Protein AF-A0A821TU51-F1 (afdb_monomer)

Sequence (121 aa):
MAYALKHDNSSSSSPTMSASRTCSKAKCCFQWMKLFLSALFPLVFGIFTIVFTVQQDSIARANREQDQAQADELRKQTVYDSFIADISKLLLYCNFNRSNVNSLRDIRVKTLNALRQLDVE

Foldseek 3Di:
DDDDDDDDDDDDDDDDDDPPPPVPVVVVVVVVVVVCVVVVVVVVVVVVVVVVVVVVVVVVVVVVVVVVVVVLVVQLVVLVVVLVVVVCCLVPPPPNDVPDPVSVVVNVVSVVVSVVSNVVD

Radius of gyration: 47.39 Å; Cα contacts (8 Å, |Δi|>4): 15; chains: 1; bounding box: 74×72×127 Å

Organism: NCBI:txid392032

pLDDT: mean 79.97, std 15.34, range [48.09, 96.19]

Mean predicted aligned error: 15.78 Å

Structure (mmCIF, N/CA/C/O backbone):
data_AF-A0A821TU51-F1
#
_entry.id   AF-A0A821TU51-F1
#
loop_
_atom_site.group_PDB
_atom_site.id
_atom_site.type_symbol
_atom_site.label_atom_id
_atom_site.label_alt_id
_atom_site.label_comp_id
_atom_site.label_asym_id
_atom_site.label_entity_id
_atom_site.label_seq_id
_atom_site.pdbx_PDB_ins_code
_atom_site.Cartn_x
_atom_site.Cartn_y
_atom_site.Cartn_z
_atom_site.occupancy
_atom_site.B_iso_or_equiv
_atom_site.auth_seq_id
_atom_site.auth_comp_id
_atom_site.auth_asym_id
_atom_site.auth_atom_id
_atom_site.pdbx_PDB_model_num
ATOM 1 N N . MET A 1 1 ? 36.045 61.729 -85.860 1.00 52.00 1 MET A N 1
ATOM 2 C CA . MET A 1 1 ? 36.523 60.715 -86.822 1.00 52.00 1 MET A CA 1
ATOM 3 C C . MET A 1 1 ? 37.799 60.101 -86.282 1.00 52.00 1 MET A C 1
ATOM 5 O O . MET A 1 1 ? 38.761 60.838 -86.142 1.00 52.00 1 MET A O 1
ATOM 9 N N . ALA A 1 2 ? 37.765 58.811 -85.943 1.00 50.38 2 ALA A N 1
ATOM 10 C CA . ALA A 1 2 ? 38.857 57.831 -86.040 1.00 50.38 2 ALA A CA 1
ATOM 11 C C . ALA A 1 2 ? 38.492 56.640 -85.141 1.00 50.38 2 ALA A C 1
ATOM 13 O O . ALA A 1 2 ? 38.593 56.703 -83.920 1.00 50.38 2 ALA A O 1
ATOM 14 N N . TYR A 1 3 ? 37.999 55.581 -85.774 1.00 50.84 3 TYR A N 1
ATOM 15 C CA . TYR A 1 3 ? 37.802 54.267 -85.177 1.00 50.84 3 TYR A CA 1
ATOM 16 C C . TYR A 1 3 ? 39.148 53.539 -85.199 1.00 50.84 3 TYR A C 1
ATOM 18 O O . TYR A 1 3 ? 39.849 53.604 -86.208 1.00 50.84 3 TYR A O 1
ATOM 26 N N . ALA A 1 4 ? 39.495 52.821 -84.134 1.00 64.38 4 ALA A N 1
ATOM 27 C CA . ALA A 1 4 ? 40.597 51.866 -84.157 1.00 64.38 4 ALA A CA 1
ATOM 28 C C . ALA A 1 4 ? 40.153 50.568 -83.476 1.00 64.38 4 ALA A C 1
ATOM 30 O O . ALA A 1 4 ? 40.124 50.444 -82.254 1.00 64.38 4 ALA A O 1
ATOM 31 N N . LEU A 1 5 ? 39.761 49.628 -84.335 1.00 58.94 5 LEU A N 1
ATOM 32 C CA . LEU A 1 5 ? 39.567 48.209 -84.073 1.00 58.94 5 LEU A CA 1
ATOM 33 C C . LEU A 1 5 ? 40.863 47.583 -83.544 1.00 58.94 5 LEU A C 1
ATOM 35 O O . LEU A 1 5 ? 41.927 47.781 -84.129 1.00 58.94 5 LEU A O 1
ATOM 39 N N . LYS A 1 6 ? 40.757 46.750 -82.505 1.00 66.06 6 LYS A N 1
ATOM 40 C CA . LYS A 1 6 ? 41.771 45.740 -82.193 1.00 66.06 6 LYS A CA 1
ATOM 41 C C . LYS A 1 6 ? 41.097 44.374 -82.161 1.00 66.06 6 LYS A C 1
ATOM 43 O O . LYS A 1 6 ? 40.312 44.078 -81.266 1.00 66.06 6 LYS A O 1
ATOM 48 N N . HIS A 1 7 ? 41.379 43.621 -83.215 1.00 49.72 7 HIS A N 1
ATOM 49 C CA . HIS A 1 7 ? 40.949 42.257 -83.478 1.00 49.72 7 HIS A CA 1
ATOM 50 C C . HIS A 1 7 ? 41.979 41.253 -82.938 1.00 49.72 7 HIS A C 1
ATOM 52 O O . HIS A 1 7 ? 43.180 41.517 -83.010 1.00 49.72 7 HIS A O 1
ATOM 58 N N . ASP A 1 8 ? 41.442 40.110 -82.498 1.00 55.44 8 ASP A N 1
ATOM 59 C CA . ASP A 1 8 ? 42.013 38.753 -82.453 1.00 55.44 8 ASP A CA 1
ATOM 60 C C . ASP A 1 8 ? 43.214 38.515 -81.499 1.00 55.44 8 ASP A C 1
ATOM 62 O O . ASP A 1 8 ? 44.009 39.395 -81.210 1.00 55.44 8 ASP A O 1
ATOM 66 N N . ASN A 1 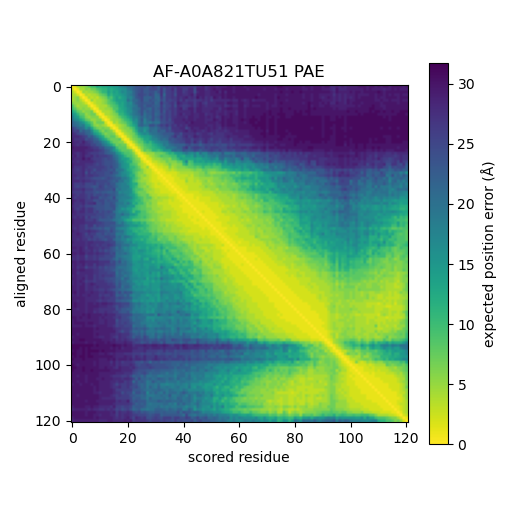9 ? 43.437 37.337 -80.916 1.00 51.53 9 ASN A N 1
ATOM 67 C CA . ASN A 1 9 ? 43.160 36.008 -81.431 1.00 51.53 9 ASN A CA 1
ATOM 68 C C . ASN A 1 9 ? 43.253 34.962 -80.299 1.00 51.53 9 ASN A C 1
ATOM 70 O O . ASN A 1 9 ? 44.154 35.012 -79.466 1.00 51.53 9 ASN A O 1
ATOM 74 N N . SER A 1 10 ? 42.319 34.015 -80.332 1.00 51.25 10 SER A N 1
ATOM 75 C CA . SER A 1 10 ? 42.423 32.588 -80.005 1.00 51.25 10 SER A CA 1
ATOM 76 C C . SER A 1 10 ? 43.523 32.073 -79.064 1.00 51.25 10 SER A C 1
ATOM 78 O O . SER A 1 10 ? 44.710 32.067 -79.380 1.00 51.25 10 SER A O 1
ATOM 80 N N . SER A 1 11 ? 43.087 31.362 -78.021 1.00 52.25 11 SER A N 1
ATOM 81 C CA . SER A 1 11 ? 43.726 30.099 -77.635 1.00 52.25 11 SER A CA 1
ATOM 82 C C . SER A 1 11 ? 42.675 29.055 -77.271 1.00 52.25 11 SER A C 1
ATOM 84 O O . SER A 1 11 ? 42.048 29.071 -76.216 1.00 52.25 11 SER A O 1
ATOM 86 N N . SER A 1 12 ? 42.491 28.167 -78.242 1.00 53.12 12 SER A N 1
ATOM 87 C CA . SER A 1 12 ? 41.869 26.852 -78.175 1.00 53.12 12 SER A CA 1
ATOM 88 C C . SER A 1 12 ? 42.639 25.928 -77.225 1.00 53.12 12 SER A C 1
ATOM 90 O O . SER A 1 12 ? 43.855 25.818 -77.357 1.00 53.12 12 SER A O 1
ATOM 92 N N . SER A 1 13 ? 41.940 25.196 -76.350 1.00 55.97 13 SER A N 1
ATOM 93 C CA . SER A 1 13 ? 42.032 23.722 -76.233 1.00 55.97 13 SER A CA 1
ATOM 94 C C . SER A 1 13 ? 41.249 23.193 -75.016 1.00 55.97 13 SER A C 1
ATOM 96 O O . SER A 1 13 ? 41.663 23.332 -73.876 1.00 55.97 13 SER A O 1
ATOM 98 N N . SER A 1 14 ? 40.070 22.639 -75.310 1.00 55.53 14 SER A N 1
ATOM 99 C CA . SER A 1 14 ? 39.538 21.308 -74.962 1.00 55.53 14 SER A CA 1
ATOM 100 C C . SER A 1 14 ? 39.896 20.554 -73.654 1.00 55.53 14 SER A C 1
ATOM 102 O O . SER A 1 14 ? 40.938 20.748 -73.041 1.00 55.53 14 SER A O 1
ATOM 104 N N . PRO A 1 15 ? 39.001 19.628 -73.240 1.00 64.19 15 PRO A N 1
ATOM 105 C CA . PRO A 1 15 ? 38.781 19.208 -71.861 1.00 64.19 15 PRO A CA 1
ATOM 106 C C . PRO A 1 15 ? 39.610 17.983 -71.467 1.00 64.19 15 PRO A C 1
ATOM 108 O O . PRO A 1 15 ? 39.852 17.094 -72.281 1.00 64.19 15 PRO A O 1
ATOM 111 N N . THR A 1 16 ? 39.929 17.857 -70.180 1.00 48.09 16 THR A N 1
ATOM 112 C CA . THR A 1 16 ? 40.392 16.590 -69.604 1.00 48.09 16 THR A CA 1
ATOM 113 C C . THR A 1 16 ? 39.611 16.241 -68.350 1.00 48.09 16 THR A C 1
ATOM 115 O O . THR A 1 16 ? 39.674 16.872 -67.297 1.00 48.09 16 THR A O 1
ATOM 118 N N . MET A 1 17 ? 38.835 15.175 -68.527 1.00 52.03 17 MET A N 1
ATOM 119 C CA . MET A 1 17 ? 38.257 14.335 -67.500 1.00 52.03 17 MET A CA 1
ATOM 120 C C . MET A 1 17 ? 39.278 14.008 -66.406 1.00 52.03 17 MET A C 1
ATOM 122 O O . MET A 1 17 ? 40.367 13.514 -66.680 1.00 52.03 17 MET A O 1
ATOM 126 N N . SER A 1 18 ? 38.866 14.145 -65.154 1.00 48.75 18 SER A N 1
ATOM 127 C CA . SER A 1 18 ? 38.755 12.997 -64.249 1.00 48.75 18 SER A CA 1
ATOM 128 C C . SER A 1 18 ? 38.203 13.489 -62.919 1.00 48.75 18 SER A C 1
ATOM 130 O O . SER A 1 18 ? 38.917 13.840 -61.985 1.00 48.75 18 SER A O 1
ATOM 132 N N . ALA A 1 19 ? 36.873 13.480 -62.826 1.00 55.75 19 ALA A N 1
ATOM 133 C CA . ALA A 1 19 ? 36.208 13.352 -61.544 1.00 55.75 19 ALA A CA 1
ATOM 134 C C . ALA A 1 19 ? 36.651 12.012 -60.940 1.00 55.75 19 ALA A C 1
ATOM 1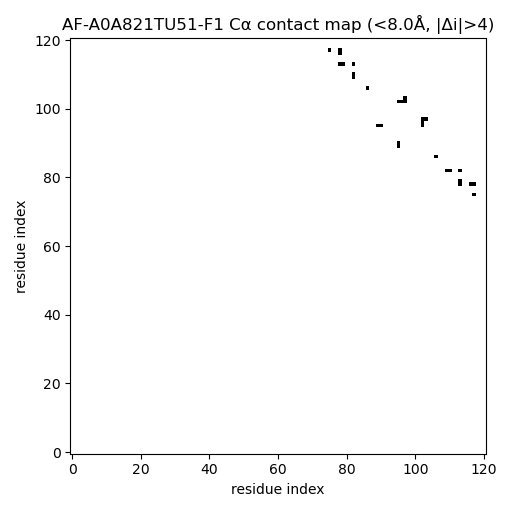36 O O . ALA A 1 19 ? 36.038 10.970 -61.184 1.00 55.75 19 ALA A O 1
ATOM 137 N N . SER A 1 20 ? 37.756 12.025 -60.195 1.00 51.00 20 SER A N 1
ATOM 138 C CA . SER A 1 20 ? 38.177 10.897 -59.383 1.00 51.00 20 SER A CA 1
ATOM 139 C C . SER A 1 20 ? 37.165 10.769 -58.248 1.00 51.00 20 SER A C 1
ATOM 141 O O . SER A 1 20 ? 37.269 11.347 -57.170 1.00 51.00 20 SER A O 1
ATOM 143 N N . ARG A 1 21 ? 36.109 9.997 -58.516 1.00 54.81 21 ARG A N 1
ATOM 144 C CA . ARG A 1 21 ? 35.262 9.413 -57.482 1.00 54.81 21 ARG A CA 1
ATOM 145 C C . ARG A 1 21 ? 36.111 8.390 -56.733 1.00 54.81 21 ARG A C 1
ATOM 147 O O . ARG A 1 21 ? 35.908 7.187 -56.863 1.00 54.81 21 ARG A O 1
ATOM 154 N N . THR A 1 22 ? 37.057 8.851 -55.920 1.00 50.91 22 THR A N 1
ATOM 155 C CA . THR A 1 22 ? 37.510 8.062 -54.782 1.00 50.91 22 THR A CA 1
ATOM 156 C C . THR A 1 22 ? 36.344 8.069 -53.803 1.00 50.91 22 THR A C 1
ATOM 158 O O . THR A 1 22 ? 36.200 8.914 -52.923 1.00 50.91 22 THR A O 1
ATOM 161 N N . CYS A 1 23 ? 35.414 7.144 -54.046 1.00 53.53 23 CYS A N 1
ATOM 162 C CA . CYS A 1 23 ? 34.373 6.759 -53.116 1.00 53.53 23 CYS A CA 1
ATOM 163 C C . CYS A 1 23 ? 35.086 6.239 -51.861 1.00 53.53 23 CYS A C 1
ATOM 165 O O . CYS A 1 23 ? 35.417 5.060 -51.741 1.00 53.53 23 CYS A O 1
ATOM 167 N N . SER A 1 24 ? 35.443 7.161 -50.964 1.00 59.12 24 SER A N 1
ATOM 168 C CA . SER A 1 24 ? 36.082 6.856 -49.696 1.00 59.12 24 SER A CA 1
ATOM 169 C C . SER A 1 24 ? 35.100 6.028 -48.881 1.00 59.12 24 SER A C 1
ATOM 171 O O . SER A 1 24 ? 34.160 6.570 -48.298 1.00 59.12 24 SER A O 1
ATOM 173 N N . LYS A 1 25 ? 35.328 4.712 -48.822 1.00 59.78 25 LYS A N 1
ATOM 174 C CA . LYS A 1 25 ? 34.564 3.752 -48.004 1.00 59.78 25 LYS A CA 1
ATOM 175 C C . LYS A 1 25 ? 34.338 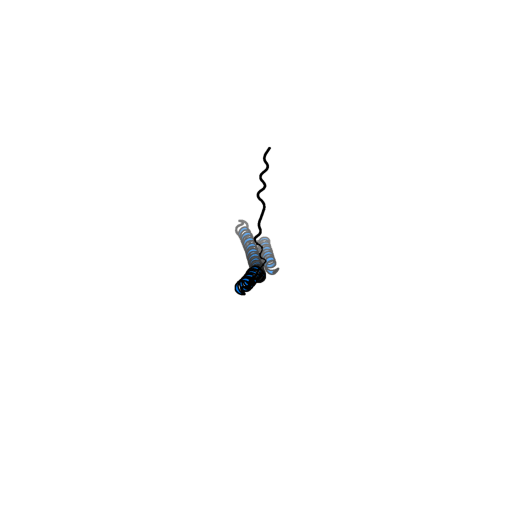4.245 -46.563 1.00 59.78 25 LYS A C 1
ATOM 177 O O . LYS A 1 25 ? 33.296 3.965 -45.977 1.00 59.78 25 LYS A O 1
ATOM 182 N N . ALA A 1 26 ? 35.256 5.059 -46.033 1.00 61.84 26 ALA A N 1
ATOM 183 C CA . ALA A 1 26 ? 35.143 5.715 -44.731 1.00 61.84 26 ALA A CA 1
ATOM 184 C C . ALA A 1 26 ? 33.892 6.611 -44.577 1.00 61.84 26 ALA A C 1
ATOM 186 O O . ALA A 1 26 ? 33.279 6.610 -43.514 1.00 61.84 26 ALA A O 1
ATOM 187 N N . LYS A 1 27 ? 33.461 7.330 -45.627 1.00 65.62 27 LYS A N 1
ATOM 188 C CA . LYS A 1 27 ? 32.276 8.210 -45.562 1.00 65.62 27 LYS A CA 1
ATOM 189 C C . LYS A 1 27 ? 30.965 7.419 -45.557 1.00 65.62 27 LYS A C 1
ATOM 191 O O . LYS A 1 27 ? 30.055 7.770 -44.814 1.00 65.62 27 LYS A O 1
ATOM 196 N N . CYS A 1 28 ? 30.891 6.328 -46.324 1.00 64.25 28 CYS A N 1
ATOM 197 C CA . CYS A 1 28 ? 29.745 5.412 -46.292 1.00 64.25 28 CYS A CA 1
ATOM 198 C C . CYS A 1 28 ? 29.616 4.720 -44.929 1.00 64.25 28 CYS A C 1
ATOM 200 O O . CYS A 1 28 ? 28.522 4.672 -44.376 1.00 64.25 28 CYS A O 1
ATOM 202 N N . CYS A 1 29 ? 30.725 4.247 -44.351 1.00 68.94 29 CYS A N 1
ATOM 203 C CA . CYS A 1 29 ? 30.696 3.571 -43.051 1.00 68.94 29 CYS A CA 1
ATOM 204 C C . CYS A 1 29 ? 30.231 4.514 -41.923 1.00 68.94 29 CYS A C 1
ATOM 206 O O . CYS A 1 29 ? 29.399 4.145 -41.096 1.00 68.94 29 CYS A O 1
ATOM 208 N N . PHE A 1 30 ? 30.685 5.772 -41.945 1.00 79.75 30 PHE A N 1
ATOM 209 C CA . PHE A 1 30 ? 30.271 6.783 -40.969 1.00 79.75 30 PHE A CA 1
ATOM 210 C C . PHE A 1 30 ? 28.780 7.149 -41.082 1.00 79.75 30 PHE A C 1
ATOM 212 O O . PHE A 1 30 ? 28.114 7.393 -40.076 1.00 79.75 30 PHE A O 1
ATOM 219 N N . GLN A 1 31 ? 28.225 7.139 -42.298 1.00 83.00 31 GLN A N 1
ATOM 220 C CA . GLN A 1 31 ? 26.794 7.361 -42.524 1.00 83.00 31 GLN A CA 1
ATOM 221 C C . GLN A 1 31 ? 25.937 6.222 -41.959 1.00 83.00 31 GLN A C 1
ATOM 223 O O . GLN A 1 31 ? 24.933 6.486 -41.298 1.00 83.00 31 GLN A O 1
ATOM 228 N N . TRP A 1 32 ? 26.362 4.970 -42.150 1.00 85.75 32 TRP A N 1
ATOM 229 C CA . TRP A 1 32 ? 25.697 3.804 -41.561 1.00 85.75 32 TRP A CA 1
ATOM 230 C C . TRP A 1 32 ? 25.774 3.809 -40.033 1.00 85.75 32 TRP A C 1
ATOM 232 O O . TRP A 1 32 ? 24.762 3.594 -39.372 1.00 85.75 32 TRP A O 1
ATOM 242 N N . MET A 1 33 ? 26.930 4.143 -39.456 1.00 84.75 33 MET A N 1
ATOM 243 C CA . MET A 1 33 ? 27.081 4.254 -38.003 1.00 84.75 33 MET A CA 1
ATOM 244 C C . MET A 1 33 ? 26.161 5.334 -37.411 1.00 84.75 33 MET A C 1
ATOM 246 O O . MET A 1 33 ? 25.553 5.119 -36.365 1.00 84.75 33 MET A O 1
ATOM 250 N N . LYS A 1 34 ? 25.989 6.468 -38.105 1.00 86.62 34 LYS A N 1
ATOM 251 C CA . LYS A 1 34 ? 25.053 7.526 -37.695 1.00 86.62 34 LYS A CA 1
ATOM 252 C C . LYS A 1 34 ? 23.592 7.060 -37.734 1.00 86.62 34 LYS A C 1
ATOM 254 O O . LYS A 1 34 ? 22.828 7.424 -36.842 1.00 86.62 34 LYS A O 1
ATOM 259 N N . LEU A 1 35 ? 23.214 6.241 -38.718 1.00 86.44 35 LEU A N 1
ATOM 260 C CA . LEU A 1 35 ? 21.876 5.642 -38.791 1.00 86.44 35 LEU A CA 1
ATOM 261 C C . LEU A 1 35 ? 21.633 4.686 -37.621 1.00 86.44 35 LEU A C 1
ATOM 263 O O . LEU A 1 35 ? 20.636 4.840 -36.916 1.00 86.44 35 LEU A O 1
ATOM 267 N N . PHE A 1 36 ? 22.575 3.779 -37.350 1.00 89.12 36 PHE A N 1
ATOM 268 C CA . PHE A 1 36 ? 22.494 2.888 -36.191 1.00 89.12 36 PHE A CA 1
ATOM 269 C C . PHE A 1 36 ? 22.409 3.663 -34.881 1.00 89.12 36 PHE A C 1
ATOM 271 O O . PHE A 1 36 ? 21.567 3.346 -34.050 1.00 89.12 36 PHE A O 1
ATOM 278 N N . LEU A 1 37 ? 23.208 4.719 -34.715 1.00 87.75 37 LEU A N 1
ATOM 279 C CA . LEU A 1 37 ? 23.176 5.536 -33.506 1.00 87.75 37 LEU A CA 1
ATOM 280 C C . LEU A 1 37 ? 21.825 6.247 -33.339 1.00 87.75 37 LEU A C 1
ATOM 282 O O . LEU A 1 37 ? 21.279 6.264 -32.241 1.00 87.75 37 LEU A O 1
ATOM 286 N N . SER A 1 38 ? 21.247 6.768 -34.429 1.00 92.00 38 SER A N 1
ATOM 287 C CA . SER A 1 38 ? 19.919 7.397 -34.398 1.00 92.00 38 SER A CA 1
ATOM 288 C C . SER A 1 38 ? 18.782 6.415 -34.103 1.00 92.00 38 SER A C 1
ATOM 290 O O . SER A 1 38 ? 17.794 6.808 -33.493 1.00 92.00 38 SER A O 1
ATOM 292 N N . ALA A 1 39 ? 18.931 5.144 -34.487 1.00 91.19 39 ALA A N 1
ATOM 293 C CA . ALA A 1 39 ? 17.961 4.086 -34.212 1.00 91.19 39 ALA A CA 1
ATOM 294 C C . ALA A 1 39 ? 18.150 3.449 -32.824 1.00 91.19 39 ALA A C 1
ATOM 296 O O . ALA A 1 39 ? 17.189 2.968 -32.227 1.00 91.19 39 ALA A O 1
ATOM 297 N N . LEU A 1 40 ? 19.370 3.470 -32.281 1.00 93.00 40 LEU A N 1
ATOM 298 C CA . LEU A 1 40 ? 19.687 2.876 -30.985 1.00 93.00 40 LEU A CA 1
ATOM 299 C C . LEU A 1 40 ? 18.997 3.619 -29.838 1.00 93.00 40 LEU A C 1
ATOM 301 O O . LEU A 1 40 ? 18.444 2.982 -28.949 1.00 93.00 40 LEU A O 1
ATOM 305 N N . PHE A 1 41 ? 18.988 4.954 -29.869 1.00 92.69 41 PHE A N 1
ATOM 306 C CA . PHE A 1 41 ? 18.327 5.762 -28.840 1.00 92.69 41 PHE A CA 1
ATOM 307 C C . PHE A 1 41 ? 16.836 5.426 -28.657 1.00 92.69 41 PHE A C 1
ATOM 309 O O . PHE A 1 41 ? 16.463 5.064 -27.541 1.00 92.69 41 PHE A O 1
ATOM 316 N N . PRO A 1 42 ? 15.975 5.480 -29.692 1.00 93.12 42 PRO A N 1
ATOM 317 C CA . PRO A 1 42 ? 14.566 5.121 -29.543 1.00 93.12 42 PRO A CA 1
ATOM 318 C C . PRO A 1 42 ? 14.372 3.643 -29.189 1.00 93.12 42 PRO A C 1
ATOM 320 O O . PRO A 1 42 ? 13.426 3.316 -28.480 1.00 93.12 42 PRO A O 1
ATOM 323 N N . LEU A 1 43 ? 15.275 2.755 -29.617 1.00 93.38 43 LEU A N 1
ATOM 324 C CA . LEU A 1 43 ? 15.215 1.337 -29.265 1.00 93.38 43 LEU A CA 1
ATOM 325 C C . LEU A 1 43 ? 15.506 1.104 -27.774 1.00 93.38 43 LEU A C 1
ATOM 327 O O . LEU A 1 43 ? 14.759 0.386 -27.112 1.00 93.38 43 LEU A O 1
ATOM 331 N N . VAL A 1 44 ? 16.536 1.752 -27.223 1.00 95.88 44 VAL A N 1
ATOM 332 C CA . VAL A 1 44 ? 16.845 1.703 -25.785 1.00 95.88 44 VAL A CA 1
ATOM 333 C C . VAL A 1 44 ? 15.708 2.312 -24.974 1.00 95.88 44 VAL A C 1
ATOM 335 O O . VAL A 1 44 ? 15.274 1.704 -23.998 1.00 95.88 44 VAL A O 1
ATOM 338 N N . PHE A 1 45 ? 15.181 3.464 -25.399 1.00 95.69 45 PHE A N 1
ATOM 339 C CA . PHE A 1 45 ? 14.025 4.081 -24.749 1.00 95.69 45 PHE A CA 1
ATOM 340 C C . PHE A 1 45 ? 12.797 3.167 -24.782 1.00 95.69 45 PHE A C 1
ATOM 342 O O . PHE A 1 45 ? 12.156 2.993 -23.753 1.00 95.69 45 PHE A O 1
ATOM 349 N N . GLY A 1 46 ? 12.504 2.526 -25.915 1.00 95.50 46 GLY A N 1
ATOM 350 C CA . GLY A 1 46 ? 11.373 1.607 -26.041 1.00 95.50 46 GLY A CA 1
ATOM 351 C C . GLY A 1 46 ? 11.480 0.403 -25.104 1.00 95.50 46 GLY A C 1
ATOM 352 O O . GLY A 1 46 ? 10.534 0.102 -24.379 1.00 95.50 46 GLY A O 1
ATOM 353 N N . ILE A 1 47 ? 12.646 -0.253 -25.063 1.00 95.12 47 ILE A N 1
ATOM 354 C CA . ILE A 1 47 ? 12.883 -1.384 -24.151 1.00 95.12 47 ILE A CA 1
ATOM 355 C C . ILE A 1 47 ? 12.793 -0.922 -22.694 1.00 95.12 47 ILE A C 1
ATOM 357 O O . ILE A 1 47 ? 12.132 -1.573 -21.885 1.00 95.12 47 ILE A O 1
ATOM 361 N N . PHE A 1 48 ? 13.416 0.213 -22.363 1.00 96.19 48 PHE A N 1
ATOM 362 C CA . PHE A 1 48 ? 13.370 0.785 -21.021 1.00 96.19 48 PHE A CA 1
ATOM 363 C C . PHE A 1 48 ? 11.932 1.062 -20.577 1.00 96.19 48 PHE A C 1
ATOM 365 O O . PHE A 1 48 ? 11.553 0.664 -19.479 1.00 96.19 48 PHE A O 1
ATOM 372 N N . THR A 1 49 ? 11.112 1.673 -21.436 1.00 95.44 49 THR A N 1
ATOM 373 C CA . THR A 1 49 ? 9.702 1.940 -21.141 1.00 95.44 49 THR A CA 1
ATOM 374 C C . THR A 1 49 ? 8.936 0.652 -20.865 1.00 95.44 49 THR A C 1
ATOM 376 O O . THR A 1 49 ? 8.249 0.585 -19.854 1.00 95.44 49 THR A O 1
ATOM 379 N N . ILE A 1 50 ? 9.087 -0.387 -21.693 1.00 94.25 50 ILE A N 1
ATOM 380 C CA . ILE A 1 50 ? 8.380 -1.663 -21.488 1.00 94.25 50 ILE A CA 1
ATOM 381 C C . ILE A 1 50 ? 8.758 -2.284 -20.137 1.00 94.25 50 ILE A C 1
ATOM 383 O O . ILE A 1 50 ? 7.881 -2.665 -19.363 1.00 94.25 50 ILE A O 1
ATOM 387 N N . VAL A 1 51 ? 10.057 -2.357 -19.832 1.00 94.25 51 VAL A N 1
ATOM 388 C CA . VAL A 1 51 ? 10.545 -2.923 -18.565 1.00 94.25 51 VAL A CA 1
ATOM 389 C C . VAL A 1 51 ? 10.042 -2.108 -17.376 1.00 94.25 51 VAL A C 1
ATOM 391 O O . VAL A 1 51 ? 9.546 -2.681 -16.405 1.00 94.25 51 VAL A O 1
ATOM 394 N N . PHE A 1 52 ? 10.123 -0.781 -17.462 1.00 94.44 52 PHE A N 1
ATOM 395 C CA . PHE A 1 52 ? 9.655 0.114 -16.412 1.00 94.44 52 PHE A CA 1
ATOM 396 C C . PHE A 1 52 ? 8.147 -0.030 -16.178 1.00 94.44 52 PHE A C 1
ATOM 398 O O . PHE A 1 52 ? 7.721 -0.142 -15.033 1.00 94.44 52 PHE A O 1
ATOM 405 N N . THR A 1 53 ? 7.341 -0.115 -17.240 1.00 93.81 53 THR A N 1
ATOM 406 C CA . THR A 1 53 ? 5.890 -0.322 -17.137 1.00 93.81 53 THR A CA 1
ATOM 407 C C . THR A 1 53 ? 5.547 -1.631 -16.425 1.00 93.81 53 THR A C 1
ATOM 409 O O . THR A 1 53 ? 4.671 -1.638 -15.563 1.00 93.81 53 THR A O 1
ATOM 412 N N . VAL A 1 54 ? 6.249 -2.729 -16.725 1.00 92.00 54 VAL A N 1
ATOM 413 C CA . VAL A 1 54 ? 6.008 -4.022 -16.057 1.00 92.00 54 VAL A CA 1
ATOM 414 C C . VAL A 1 54 ? 6.389 -3.964 -14.576 1.00 92.00 54 VAL A C 1
ATOM 416 O O . VAL A 1 54 ? 5.630 -4.430 -13.725 1.00 92.00 54 VAL A O 1
ATOM 419 N N . GLN A 1 55 ? 7.531 -3.357 -14.244 1.00 92.19 55 GLN A N 1
ATOM 420 C CA . GLN A 1 55 ? 7.934 -3.179 -12.845 1.00 92.19 55 GLN A CA 1
ATOM 421 C C . GLN A 1 55 ? 6.940 -2.294 -12.089 1.00 92.19 55 GLN A C 1
ATOM 423 O O . GLN A 1 55 ? 6.550 -2.616 -10.969 1.00 92.19 55 GLN A O 1
ATOM 428 N N . GLN A 1 56 ? 6.471 -1.218 -12.714 1.00 91.75 56 GLN A N 1
ATOM 429 C CA . GLN A 1 56 ? 5.514 -0.308 -12.103 1.00 91.75 56 GLN A CA 1
ATOM 430 C C . GLN A 1 56 ? 4.168 -0.988 -11.824 1.00 91.75 56 GLN A C 1
ATOM 432 O O . GLN A 1 56 ? 3.595 -0.744 -10.765 1.00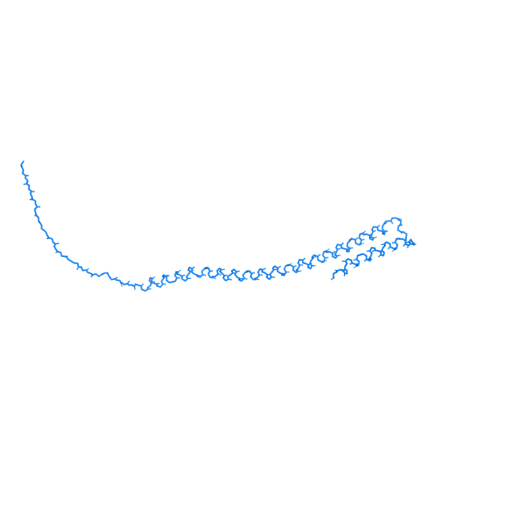 91.75 56 GLN A O 1
ATOM 437 N N . ASP A 1 57 ? 3.695 -1.879 -12.703 1.00 91.19 57 ASP A N 1
ATOM 438 C CA . ASP A 1 57 ? 2.486 -2.671 -12.434 1.00 91.19 57 ASP A CA 1
ATOM 439 C C . ASP A 1 57 ? 2.686 -3.611 -11.236 1.00 91.19 57 ASP A C 1
ATOM 441 O O . ASP A 1 57 ? 1.825 -3.686 -10.361 1.00 91.19 57 ASP A O 1
ATOM 445 N N . SER A 1 58 ? 3.848 -4.270 -11.132 1.00 89.50 58 SER A N 1
ATOM 446 C CA . SER A 1 58 ? 4.140 -5.131 -9.974 1.00 89.50 58 SER A CA 1
ATOM 447 C C . SER A 1 58 ? 4.192 -4.357 -8.652 1.00 89.50 58 SER A C 1
ATOM 449 O O . SER A 1 58 ? 3.608 -4.799 -7.665 1.00 89.50 58 SER A O 1
ATOM 451 N N . ILE A 1 59 ? 4.812 -3.173 -8.642 1.00 92.31 59 ILE A N 1
ATOM 452 C CA . ILE A 1 59 ? 4.888 -2.315 -7.453 1.00 92.31 59 ILE A CA 1
ATOM 453 C C . ILE A 1 59 ? 3.496 -1.792 -7.098 1.00 92.31 59 ILE A C 1
ATOM 455 O O . ILE A 1 59 ? 3.110 -1.801 -5.935 1.00 92.31 59 ILE A O 1
ATOM 459 N N . ALA A 1 60 ? 2.709 -1.374 -8.092 1.00 91.25 60 ALA A N 1
ATOM 460 C CA . ALA A 1 60 ? 1.356 -0.887 -7.860 1.00 91.25 60 ALA A CA 1
ATOM 461 C C . ALA A 1 60 ? 0.450 -1.969 -7.256 1.00 91.25 60 ALA A C 1
ATOM 463 O O . ALA A 1 60 ? -0.370 -1.658 -6.395 1.00 91.25 60 ALA A O 1
ATOM 464 N N . ARG A 1 61 ? 0.595 -3.231 -7.675 1.00 91.88 61 ARG A N 1
ATOM 465 C CA . ARG A 1 61 ? -0.137 -4.357 -7.076 1.00 91.88 61 ARG A CA 1
ATOM 466 C C . ARG A 1 61 ? 0.290 -4.605 -5.634 1.00 91.88 61 ARG A C 1
ATOM 468 O O . ARG A 1 61 ? -0.577 -4.638 -4.770 1.00 91.88 61 ARG A O 1
ATOM 475 N N . ALA A 1 62 ? 1.595 -4.686 -5.378 1.00 91.75 62 ALA A N 1
ATOM 476 C CA . ALA A 1 62 ? 2.120 -4.878 -4.027 1.00 91.75 62 ALA A CA 1
ATOM 477 C C . ALA A 1 62 ? 1.671 -3.757 -3.074 1.00 91.75 62 ALA A C 1
ATOM 479 O O . ALA A 1 62 ? 1.220 -4.029 -1.966 1.00 91.75 62 ALA A O 1
ATOM 480 N N . ASN A 1 63 ? 1.704 -2.503 -3.534 1.00 92.44 63 ASN A N 1
ATOM 481 C CA . ASN A 1 63 ? 1.228 -1.368 -2.747 1.00 92.44 63 ASN A CA 1
ATOM 482 C C . ASN A 1 63 ? -0.273 -1.462 -2.462 1.00 92.44 63 ASN A C 1
ATOM 484 O O . ASN A 1 63 ? -0.684 -1.201 -1.344 1.00 92.44 63 ASN A O 1
ATOM 488 N N . ARG A 1 64 ? -1.098 -1.875 -3.435 1.00 92.69 64 ARG A N 1
ATOM 489 C CA . ARG A 1 64 ? -2.542 -2.056 -3.202 1.00 92.69 64 ARG A CA 1
ATOM 490 C C . ARG A 1 64 ? -2.830 -3.146 -2.178 1.00 92.69 64 ARG A C 1
ATOM 492 O O . ARG A 1 64 ? -3.724 -2.965 -1.362 1.00 92.69 64 ARG A O 1
ATOM 499 N N . GLU A 1 65 ? -2.104 -4.259 -2.230 1.00 92.75 65 GLU A N 1
ATOM 500 C CA . GLU A 1 65 ? -2.239 -5.340 -1.246 1.00 92.75 65 GLU A CA 1
ATOM 501 C C . GLU A 1 65 ? -1.834 -4.860 0.153 1.00 92.75 65 GLU A C 1
ATOM 503 O O . GLU A 1 65 ? -2.536 -5.121 1.128 1.00 92.75 65 GLU A O 1
ATOM 508 N N . GLN A 1 66 ? -0.746 -4.093 0.248 1.00 93.62 66 GLN A N 1
ATOM 509 C CA . GLN A 1 66 ? -0.307 -3.495 1.504 1.00 93.62 66 GLN A CA 1
ATOM 510 C C . GLN A 1 66 ? -1.308 -2.460 2.039 1.00 93.62 66 GLN A C 1
ATOM 512 O O . GLN A 1 66 ? -1.642 -2.492 3.221 1.00 93.62 66 GLN A O 1
ATOM 517 N N . ASP A 1 67 ? -1.811 -1.572 1.181 1.00 92.94 67 ASP A N 1
ATOM 518 C CA . ASP A 1 67 ? -2.801 -0.556 1.543 1.00 92.94 67 ASP A CA 1
ATOM 519 C C . ASP A 1 67 ? -4.107 -1.206 2.022 1.00 92.94 67 ASP A C 1
ATOM 521 O O . ASP A 1 67 ? -4.713 -0.731 2.981 1.00 92.94 67 ASP A O 1
ATOM 525 N N . GLN A 1 68 ? -4.530 -2.310 1.392 1.00 92.38 68 GLN A N 1
ATOM 526 C CA . GLN A 1 68 ? -5.683 -3.097 1.836 1.00 92.38 68 GLN A CA 1
ATOM 527 C C . GLN A 1 68 ? -5.447 -3.699 3.220 1.00 92.38 68 GLN A C 1
ATOM 529 O O . GLN A 1 68 ? -6.247 -3.467 4.121 1.00 92.38 68 GLN A O 1
ATOM 534 N N . ALA A 1 69 ? -4.318 -4.383 3.423 1.00 91.69 69 ALA A N 1
ATOM 535 C CA . ALA A 1 69 ? -3.991 -4.975 4.717 1.00 91.69 69 ALA A CA 1
ATOM 536 C C . ALA A 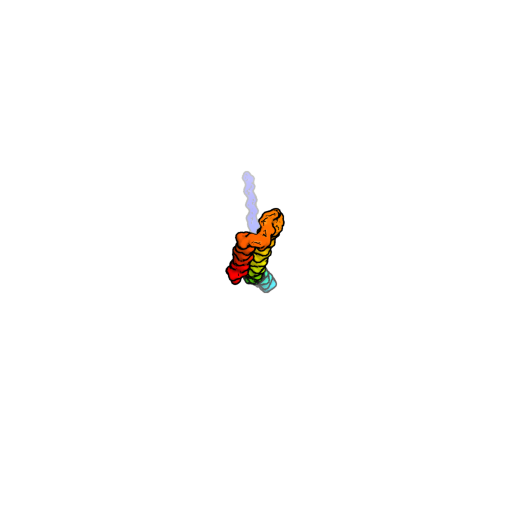1 69 ? -3.927 -3.921 5.837 1.00 91.69 69 ALA A C 1
ATOM 538 O O . ALA A 1 69 ? -4.443 -4.135 6.933 1.00 91.69 69 ALA A O 1
ATOM 539 N N . GLN A 1 70 ? -3.340 -2.756 5.551 1.00 93.56 70 GLN A N 1
ATOM 540 C CA . GLN A 1 70 ? -3.269 -1.653 6.505 1.00 93.56 70 GLN A CA 1
ATOM 541 C C . GLN A 1 70 ? -4.651 -1.044 6.783 1.00 93.56 70 GLN A C 1
ATOM 543 O O . GLN A 1 70 ? -4.944 -0.685 7.924 1.00 93.56 70 GLN A O 1
ATOM 548 N N . ALA A 1 71 ? -5.509 -0.919 5.768 1.00 90.56 71 ALA A N 1
ATOM 549 C CA . ALA A 1 71 ? -6.876 -0.438 5.943 1.00 90.56 71 ALA A CA 1
ATOM 550 C C . ALA A 1 71 ? -7.707 -1.391 6.817 1.00 90.56 71 ALA A C 1
ATOM 552 O O . ALA A 1 71 ? -8.438 -0.922 7.694 1.00 90.56 71 ALA A O 1
ATOM 553 N N . ASP A 1 72 ? -7.554 -2.702 6.630 1.00 89.69 72 ASP A N 1
ATOM 554 C CA . ASP A 1 72 ? -8.227 -3.722 7.438 1.00 89.69 72 ASP A CA 1
ATOM 555 C C . ASP A 1 72 ? -7.737 -3.678 8.896 1.00 89.69 72 ASP A C 1
ATOM 557 O O . ASP A 1 72 ? -8.536 -3.680 9.836 1.00 89.69 72 ASP A O 1
ATOM 561 N N . GLU A 1 73 ? -6.426 -3.530 9.116 1.00 90.25 73 GLU A N 1
ATOM 562 C CA . GLU A 1 73 ? -5.856 -3.373 10.460 1.00 90.25 73 GLU A CA 1
ATOM 563 C C . GLU A 1 73 ? -6.353 -2.095 11.159 1.00 90.25 73 GLU A C 1
ATOM 565 O O . GLU A 1 73 ? -6.822 -2.149 12.301 1.00 90.25 73 GLU A O 1
ATOM 570 N N . LEU A 1 74 ? -6.343 -0.954 10.462 1.00 91.81 74 LEU A N 1
ATOM 571 C CA . LEU A 1 74 ? -6.873 0.317 10.972 1.00 91.81 74 LEU A CA 1
ATOM 572 C C . LEU A 1 74 ? -8.360 0.218 11.319 1.00 91.81 74 LEU A C 1
ATOM 574 O O . LEU A 1 74 ? -8.822 0.775 12.322 1.00 91.81 74 LEU A O 1
ATOM 578 N N . ARG A 1 75 ? -9.128 -0.507 10.505 1.00 89.12 75 ARG A N 1
ATOM 579 C CA . ARG A 1 75 ? -10.548 -0.737 10.753 1.00 89.12 75 ARG A CA 1
ATOM 580 C C . ARG A 1 75 ? -10.754 -1.575 12.011 1.00 89.12 75 ARG A C 1
ATOM 582 O O . ARG A 1 75 ? -11.568 -1.188 12.852 1.00 89.12 75 ARG A O 1
ATOM 589 N N . LYS A 1 76 ? -9.994 -2.661 12.189 1.00 90.38 76 LYS A N 1
ATOM 590 C CA . LYS A 1 76 ? -10.015 -3.475 13.419 1.00 90.38 76 LYS A CA 1
ATOM 591 C C . LYS A 1 76 ? -9.693 -2.634 14.640 1.00 90.38 76 LYS A C 1
ATOM 593 O O . LYS A 1 76 ? -10.436 -2.671 15.619 1.00 90.38 76 LYS A O 1
ATOM 598 N N . GLN A 1 77 ? -8.629 -1.840 14.565 1.00 91.81 77 GLN A N 1
ATOM 599 C CA . GLN A 1 77 ? -8.232 -0.948 15.647 1.00 91.81 77 GLN A CA 1
ATOM 600 C C . GLN A 1 77 ? -9.353 0.035 16.003 1.00 91.81 77 GLN A C 1
ATOM 602 O O . GLN A 1 77 ? -9.705 0.164 17.171 1.00 91.8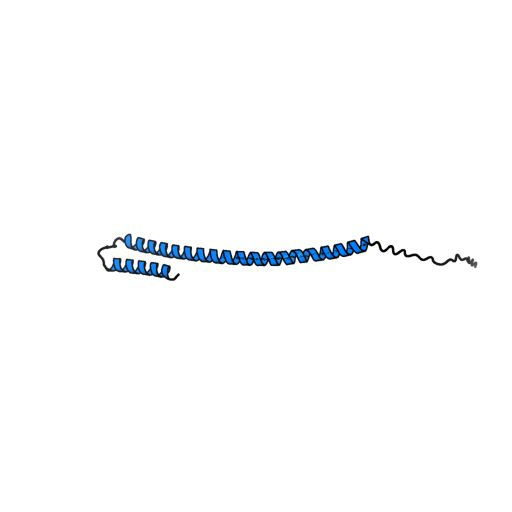1 77 GLN A O 1
ATOM 607 N N . THR A 1 78 ? -9.998 0.637 15.002 1.00 93.06 78 THR A N 1
ATOM 608 C CA . THR A 1 78 ? -11.129 1.554 15.210 1.00 93.06 78 THR A CA 1
ATOM 609 C C . THR A 1 78 ? -12.302 0.874 15.927 1.00 93.06 78 THR A C 1
ATOM 611 O O . THR A 1 78 ? -12.911 1.466 16.822 1.00 93.06 78 THR A O 1
ATOM 614 N N . VAL A 1 79 ? -12.622 -0.377 15.573 1.00 92.00 79 VAL A N 1
ATOM 615 C CA . VAL A 1 79 ? -13.674 -1.156 16.250 1.00 92.00 79 VAL A CA 1
ATOM 616 C C . VAL A 1 79 ? -13.303 -1.413 17.713 1.00 92.00 79 VAL A C 1
ATOM 618 O O . VAL A 1 79 ? -14.143 -1.211 18.595 1.00 92.00 79 VAL A O 1
ATOM 621 N N . TYR A 1 80 ? -12.056 -1.808 17.990 1.00 91.81 80 TYR A N 1
ATOM 622 C CA . TYR A 1 80 ? -11.577 -2.013 19.359 1.00 91.81 80 TYR A CA 1
ATOM 623 C C . TYR A 1 80 ? -11.602 -0.724 20.181 1.00 91.81 80 TYR A C 1
ATOM 625 O O . TYR A 1 80 ? -12.132 -0.731 21.292 1.00 91.81 80 TYR A O 1
ATOM 633 N N . ASP A 1 81 ? -11.103 0.383 19.635 1.00 93.06 81 ASP A N 1
ATOM 634 C CA . ASP A 1 81 ? -11.076 1.679 20.314 1.00 93.06 81 ASP A CA 1
ATOM 635 C C . ASP A 1 81 ? -12.492 2.167 20.636 1.00 93.06 81 ASP A C 1
ATOM 637 O O . ASP A 1 81 ? -12.772 2.590 21.761 1.00 93.06 81 ASP A O 1
ATOM 641 N N . SER A 1 82 ? -13.424 2.037 19.683 1.00 92.19 82 SER A N 1
ATOM 642 C CA . SER A 1 82 ? -14.833 2.367 19.908 1.00 92.19 82 SER A CA 1
ATOM 643 C C . SER A 1 82 ? -15.456 1.481 20.986 1.00 92.19 82 SER A C 1
ATOM 645 O O . SER A 1 82 ? -16.203 1.977 21.831 1.00 92.19 82 SER A O 1
ATOM 647 N N . PHE A 1 83 ? -15.165 0.179 20.974 1.00 91.12 83 PHE A N 1
ATOM 648 C CA . PHE A 1 83 ? -15.669 -0.752 21.980 1.00 91.12 83 PHE A CA 1
ATOM 649 C C . PHE A 1 83 ? -15.132 -0.417 23.377 1.00 91.12 83 PHE A C 1
ATOM 651 O O . PHE A 1 83 ? -15.912 -0.326 24.327 1.00 91.12 83 PHE A O 1
ATOM 658 N N . ILE A 1 84 ? -13.823 -0.187 23.506 1.00 90.88 84 ILE A N 1
ATOM 659 C CA . ILE A 1 84 ? -13.190 0.189 24.774 1.00 90.88 84 ILE A CA 1
ATOM 660 C C . ILE A 1 84 ? -13.789 1.497 25.280 1.00 90.88 84 ILE A C 1
ATOM 662 O O . ILE A 1 84 ? -14.226 1.548 26.426 1.00 90.88 84 ILE A O 1
ATOM 666 N N . ALA A 1 85 ? -13.891 2.524 24.434 1.00 91.56 85 ALA A N 1
ATOM 667 C CA . ALA A 1 85 ? -14.470 3.808 24.816 1.00 91.56 85 ALA A CA 1
ATOM 668 C C . ALA A 1 85 ? -15.916 3.667 25.318 1.00 91.56 85 ALA A C 1
ATOM 670 O O . ALA A 1 85 ? -16.293 4.285 26.317 1.00 91.56 85 ALA A O 1
ATOM 671 N N . ASP A 1 86 ? -16.721 2.837 24.659 1.00 87.75 86 ASP A N 1
ATOM 672 C CA . ASP A 1 86 ? -18.100 2.573 25.055 1.00 87.75 86 ASP A CA 1
ATOM 673 C C . ASP A 1 86 ? -18.200 1.844 26.397 1.00 87.75 86 ASP A C 1
ATOM 675 O O . ASP A 1 86 ? -19.009 2.229 27.244 1.00 87.75 86 ASP A O 1
ATOM 679 N N . ILE A 1 87 ? -17.373 0.820 26.621 1.00 86.75 87 ILE A N 1
ATOM 680 C CA . ILE A 1 87 ? -17.340 0.093 27.894 1.00 86.75 87 ILE A CA 1
ATOM 681 C C . ILE A 1 87 ? -16.789 0.980 29.010 1.00 86.75 87 ILE A C 1
ATOM 683 O O . ILE A 1 87 ? -17.364 1.008 30.096 1.00 86.75 87 ILE A O 1
ATOM 687 N N . SER A 1 88 ? -15.738 1.758 28.754 1.00 89.31 88 SER A N 1
ATOM 688 C CA . SER A 1 88 ? -15.201 2.727 29.709 1.00 89.31 88 SER A CA 1
ATOM 689 C C . SER A 1 88 ? -16.260 3.744 30.121 1.00 89.31 88 SER A C 1
ATOM 691 O O . SER A 1 88 ? -16.431 3.978 31.314 1.00 89.31 88 SER A O 1
ATOM 693 N N . LYS A 1 89 ? -17.031 4.298 29.175 1.00 87.44 89 LYS A N 1
ATOM 694 C CA . LYS A 1 89 ? -18.162 5.187 29.493 1.00 87.44 89 LYS A CA 1
ATOM 695 C C . LYS A 1 89 ? -19.203 4.489 30.358 1.00 87.44 89 LYS A C 1
ATOM 697 O O . LYS A 1 89 ? -19.692 5.093 31.307 1.00 87.44 89 LYS A O 1
ATOM 702 N N . LEU A 1 90 ? -19.528 3.234 30.047 1.00 83.50 90 LEU A N 1
ATOM 703 C CA . LEU A 1 90 ? -20.510 2.464 30.805 1.00 83.50 90 LEU A CA 1
ATOM 704 C C . LEU A 1 90 ? -20.050 2.194 32.242 1.00 83.50 90 LEU A C 1
ATOM 706 O O . LEU A 1 90 ? -20.851 2.315 33.161 1.00 83.50 90 LEU A O 1
ATOM 710 N N . LEU A 1 91 ? -18.774 1.848 32.428 1.00 82.12 91 LEU A N 1
ATOM 711 C CA . LEU A 1 91 ? -18.181 1.528 33.729 1.00 82.12 91 LEU A CA 1
ATOM 712 C C . LEU A 1 91 ? -17.924 2.770 34.589 1.00 82.12 91 LEU A C 1
ATOM 714 O O . LEU A 1 91 ? -18.045 2.699 35.808 1.00 82.12 91 LEU A O 1
ATOM 718 N N . LEU A 1 92 ? -17.567 3.897 33.967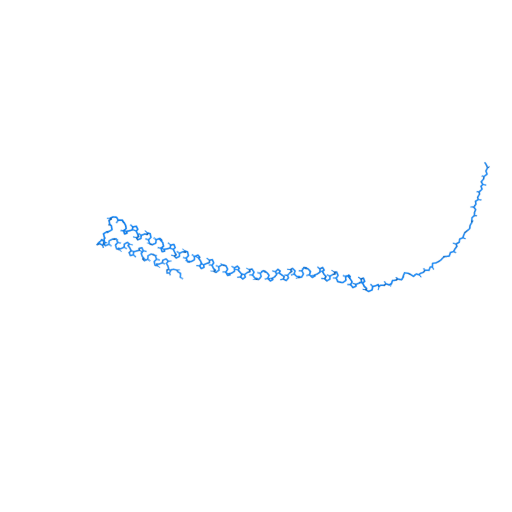 1.00 85.44 92 LEU A N 1
ATOM 719 C CA . LEU A 1 92 ? -17.316 5.167 34.656 1.00 85.44 92 LEU A CA 1
ATOM 720 C C . LEU A 1 92 ? -18.602 5.944 34.966 1.00 85.44 92 LEU A C 1
ATOM 722 O O . LEU A 1 92 ? -18.567 6.897 35.744 1.00 85.44 92 LEU A O 1
ATOM 726 N N . TYR A 1 93 ? -19.742 5.561 34.384 1.00 81.38 93 TYR A N 1
ATOM 727 C CA . TYR A 1 93 ? -21.022 6.177 34.711 1.00 81.38 93 TYR A CA 1
ATOM 728 C C . TYR A 1 93 ? -21.379 5.870 36.173 1.00 81.38 93 TYR A C 1
ATOM 730 O O . TYR A 1 93 ? -21.504 4.705 36.548 1.00 81.38 93 TYR A O 1
ATOM 738 N N . CYS A 1 94 ? -21.606 6.900 37.001 1.00 61.09 94 CYS A N 1
ATOM 739 C CA . CYS A 1 94 ? -21.851 6.777 38.453 1.00 61.09 94 CYS A CA 1
ATOM 740 C C . CYS A 1 94 ? -23.036 5.875 38.855 1.00 61.09 94 CYS A C 1
ATOM 742 O O . CYS A 1 94 ? -23.237 5.618 40.038 1.00 61.09 94 CYS A O 1
ATOM 744 N N . ASN A 1 95 ? -23.830 5.404 37.893 1.00 65.75 95 ASN A N 1
ATOM 745 C CA . ASN A 1 95 ? -24.980 4.530 38.103 1.00 65.75 95 ASN A CA 1
ATOM 746 C C . ASN A 1 95 ? -24.769 3.114 37.535 1.00 65.75 95 ASN A C 1
ATOM 748 O O . ASN A 1 95 ? -25.736 2.375 37.334 1.00 65.75 95 ASN A O 1
ATOM 752 N N . PHE A 1 96 ? -23.518 2.731 37.240 1.00 69.75 96 PHE A N 1
ATOM 753 C CA . PHE A 1 96 ? -23.179 1.375 36.821 1.00 69.75 96 PHE A CA 1
ATOM 754 C C . PHE A 1 96 ? -23.404 0.393 37.974 1.00 69.75 96 PHE A C 1
ATOM 756 O O . PHE A 1 96 ? -22.516 0.054 38.754 1.00 69.75 96 PHE A O 1
ATOM 763 N N . ASN A 1 97 ? -24.643 -0.071 38.093 1.00 71.38 97 ASN A N 1
ATOM 764 C CA . ASN A 1 97 ? -25.006 -1.103 39.037 1.00 71.38 97 ASN A CA 1
ATOM 765 C C . ASN A 1 97 ? -24.779 -2.470 38.381 1.00 71.38 97 ASN A C 1
ATOM 767 O O . ASN A 1 97 ? -25.537 -2.881 37.501 1.00 71.38 97 ASN A O 1
ATOM 771 N N . ARG A 1 98 ? -23.745 -3.189 38.830 1.00 70.75 98 ARG A N 1
ATOM 772 C CA . ARG A 1 98 ? -23.400 -4.542 38.358 1.00 70.75 98 ARG A CA 1
ATOM 773 C C . ARG A 1 98 ? -24.526 -5.563 38.567 1.00 70.75 98 ARG A C 1
ATOM 775 O O . ARG A 1 98 ? -24.564 -6.570 37.870 1.00 70.75 98 ARG A O 1
ATOM 782 N N . SER A 1 99 ? -25.435 -5.310 39.511 1.00 75.75 99 SER A N 1
ATOM 783 C CA . SER A 1 99 ? -26.610 -6.159 39.759 1.00 75.75 99 SER A CA 1
ATOM 784 C C . SER A 1 99 ? -27.800 -5.848 38.839 1.00 75.75 99 SER A C 1
ATOM 786 O O . SER A 1 99 ? -28.772 -6.599 38.818 1.00 75.75 99 SER A O 1
ATOM 788 N N . ASN A 1 100 ? -27.735 -4.767 38.051 1.00 80.69 100 ASN A N 1
ATOM 789 C CA . ASN A 1 100 ?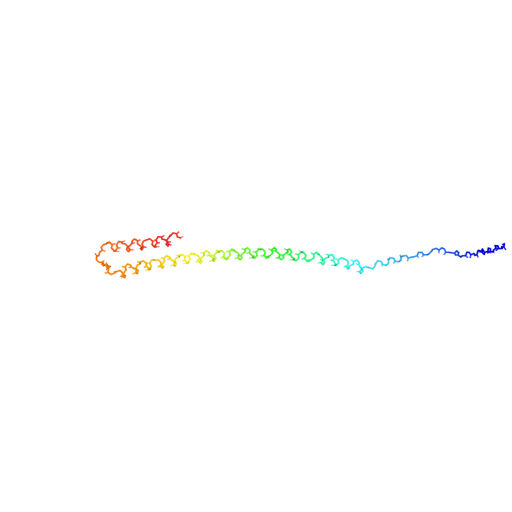 -28.790 -4.407 37.113 1.00 80.69 100 ASN A CA 1
ATOM 790 C C . ASN A 1 100 ? -28.683 -5.258 35.837 1.00 80.69 100 ASN A C 1
ATOM 792 O O . ASN A 1 100 ? -27.710 -5.196 35.089 1.00 80.69 100 ASN A O 1
ATOM 796 N N . VAL A 1 101 ? -29.720 -6.043 35.560 1.00 83.38 101 VAL A N 1
ATOM 797 C CA . VAL A 1 101 ? -29.777 -6.929 34.387 1.00 83.38 101 VAL A CA 1
ATOM 798 C C . VAL A 1 101 ? -29.699 -6.138 33.072 1.00 83.38 101 VAL A C 1
ATOM 800 O O . VAL A 1 101 ? -29.162 -6.636 32.082 1.00 83.38 101 VAL A O 1
ATOM 803 N N . ASN A 1 102 ? -30.170 -4.887 33.059 1.00 82.81 102 ASN A N 1
ATOM 804 C CA . ASN A 1 102 ? -30.164 -4.047 31.862 1.00 82.81 102 ASN A CA 1
ATOM 805 C C . ASN A 1 102 ? -28.750 -3.589 31.476 1.00 82.81 102 ASN A C 1
ATOM 807 O O . ASN A 1 102 ? -28.426 -3.606 30.292 1.00 82.81 102 ASN A O 1
ATOM 811 N N . SER A 1 103 ? -27.886 -3.250 32.443 1.00 79.50 103 SER A N 1
ATOM 812 C CA . SER A 1 103 ? -26.498 -2.842 32.162 1.00 79.50 103 SER A CA 1
ATOM 813 C C . SER A 1 103 ? -25.660 -4.020 31.655 1.00 79.50 103 SER A C 1
ATOM 815 O O . SER A 1 103 ? -24.904 -3.879 30.697 1.00 79.50 103 SER A O 1
ATOM 817 N N . LEU A 1 104 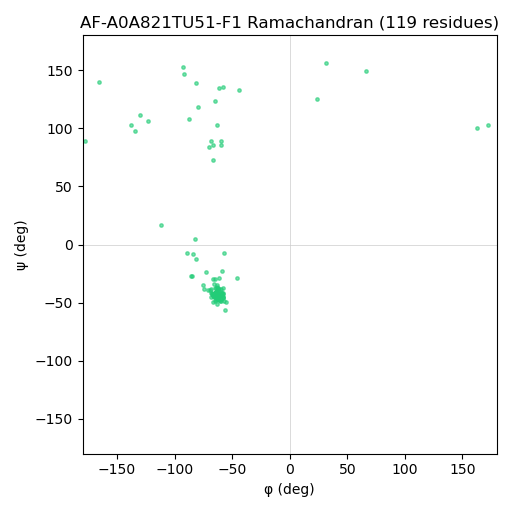? -25.855 -5.214 32.225 1.00 82.56 104 LEU A N 1
ATOM 818 C CA . LEU A 1 104 ? -25.230 -6.451 31.742 1.00 82.56 104 LEU A CA 1
ATOM 819 C C . LEU A 1 104 ? -25.685 -6.818 30.324 1.00 82.56 104 LEU A C 1
ATOM 821 O O . LEU A 1 104 ? -24.875 -7.259 29.504 1.00 82.56 104 LEU A O 1
ATOM 825 N N . ARG A 1 105 ? -26.974 -6.630 30.019 1.00 85.50 105 ARG A N 1
ATOM 826 C CA . ARG A 1 105 ? -27.511 -6.858 28.673 1.00 85.50 105 ARG A CA 1
ATOM 827 C C . ARG A 1 105 ? -26.903 -5.890 27.661 1.00 85.50 105 ARG A C 1
ATOM 829 O O . ARG A 1 105 ? -26.557 -6.327 26.568 1.00 85.50 105 ARG A O 1
ATOM 836 N N . ASP A 1 106 ? -26.734 -4.625 28.031 1.00 84.94 106 ASP A N 1
ATOM 837 C CA . ASP A 1 106 ? -26.162 -3.604 27.153 1.00 84.94 106 ASP A CA 1
ATOM 838 C C . ASP A 1 106 ? -24.678 -3.873 26.844 1.00 84.94 106 ASP A C 1
ATOM 840 O O . ASP A 1 106 ? -24.279 -3.878 25.678 1.00 84.94 106 ASP A O 1
ATOM 844 N N . ILE A 1 107 ? -23.880 -4.253 27.855 1.00 84.12 107 ILE A N 1
ATOM 845 C CA . ILE A 1 107 ? -22.495 -4.728 27.654 1.00 84.12 107 ILE A CA 1
ATOM 846 C C . ILE A 1 107 ? -22.476 -5.900 26.675 1.00 84.12 107 ILE A C 1
ATOM 848 O O . ILE A 1 107 ? -21.720 -5.885 25.707 1.00 84.12 107 ILE A O 1
ATOM 852 N N . ARG A 1 108 ? -23.336 -6.903 26.889 1.00 88.25 108 ARG A N 1
ATOM 853 C CA . ARG A 1 108 ? -23.388 -8.092 26.032 1.00 88.25 108 ARG A CA 1
ATOM 854 C C . ARG A 1 108 ? -23.714 -7.740 24.582 1.00 88.25 108 ARG A C 1
ATOM 856 O O . ARG A 1 108 ? -23.100 -8.301 23.679 1.00 88.25 108 ARG A O 1
ATOM 863 N N . VAL A 1 109 ? -24.659 -6.829 24.350 1.00 90.12 109 VAL A N 1
ATOM 864 C CA . VAL A 1 109 ? -25.014 -6.372 22.998 1.00 90.12 109 VAL A CA 1
ATOM 865 C C . VAL A 1 109 ? -23.844 -5.631 22.356 1.00 90.12 109 VAL A C 1
ATOM 867 O O . VAL A 1 109 ? -23.505 -5.935 21.214 1.00 90.12 109 VAL A O 1
ATOM 870 N N . LYS A 1 110 ? -23.180 -4.725 23.082 1.00 86.44 110 LYS A N 1
ATOM 871 C CA . LYS A 1 110 ? -21.997 -4.006 22.582 1.00 86.44 110 LYS A CA 1
ATOM 872 C C . LYS A 1 110 ? -20.844 -4.953 22.244 1.00 86.44 110 LYS A C 1
ATOM 874 O O . LYS A 1 110 ? -20.258 -4.823 21.173 1.00 86.44 110 LYS A O 1
ATOM 879 N N . THR A 1 111 ? -20.571 -5.944 23.092 1.00 88.25 111 THR A N 1
ATOM 880 C CA . THR A 1 111 ? -19.554 -6.975 22.830 1.00 88.25 111 THR A CA 1
ATOM 881 C C . THR A 1 111 ? -19.902 -7.815 21.605 1.00 88.25 111 THR A C 1
ATOM 883 O O . THR A 1 111 ? -19.054 -8.004 20.741 1.00 88.25 111 THR A O 1
ATOM 886 N N . LEU A 1 112 ? -21.148 -8.287 21.481 1.00 90.50 112 LEU A N 1
ATOM 887 C CA . LEU A 1 112 ? -21.581 -9.055 20.309 1.00 90.50 112 LEU A CA 1
ATOM 888 C C . LEU A 1 112 ? -21.523 -8.227 19.021 1.00 90.50 112 LEU A C 1
ATOM 890 O O . LEU A 1 112 ? -21.166 -8.757 17.974 1.00 90.50 112 LEU A O 1
ATOM 894 N N . ASN A 1 113 ? -21.851 -6.936 19.091 1.00 89.56 113 ASN A N 1
ATOM 895 C CA . ASN A 1 113 ? -21.776 -6.044 17.941 1.00 89.56 113 ASN A CA 1
ATOM 896 C C . ASN A 1 113 ? -20.324 -5.811 17.494 1.00 89.56 113 ASN A C 1
ATOM 898 O O . ASN A 1 113 ? -20.049 -5.859 16.299 1.00 89.56 113 ASN A O 1
ATOM 902 N N . ALA A 1 114 ? -19.395 -5.620 18.437 1.00 85.75 114 ALA A N 1
ATOM 903 C CA . ALA A 1 114 ? -17.969 -5.500 18.133 1.00 85.75 114 ALA A CA 1
ATOM 904 C C . ALA A 1 114 ? -17.411 -6.795 17.520 1.00 85.75 114 ALA A C 1
ATOM 906 O O . ALA A 1 114 ? -16.763 -6.750 16.479 1.00 85.75 114 ALA A O 1
ATOM 907 N N . LEU A 1 115 ? -17.740 -7.955 18.103 1.00 87.88 115 LEU A N 1
ATOM 908 C CA . LEU A 1 115 ? -17.341 -9.261 17.568 1.00 87.88 115 LEU A CA 1
ATOM 909 C C . LEU A 1 115 ? -17.881 -9.486 16.154 1.00 87.88 115 LEU A C 1
ATOM 911 O O . LEU A 1 115 ? -17.136 -9.903 15.280 1.00 87.88 115 LEU A O 1
ATOM 915 N N . ARG A 1 116 ? -19.146 -9.142 15.897 1.00 88.12 116 ARG A N 1
ATOM 916 C CA . ARG A 1 116 ? -19.736 -9.260 14.559 1.00 88.12 116 ARG A CA 1
ATOM 917 C C . ARG A 1 116 ? -19.047 -8.358 13.534 1.00 88.12 116 ARG A C 1
ATOM 919 O O . ARG A 1 116 ? -18.960 -8.731 12.377 1.00 88.12 116 ARG A O 1
ATOM 926 N N . GLN A 1 117 ? -18.585 -7.175 13.928 1.00 85.31 117 GLN A N 1
ATOM 927 C CA . GLN A 1 117 ? -17.856 -6.284 13.018 1.00 85.31 117 GLN A CA 1
ATOM 928 C C . GLN A 1 117 ? -16.442 -6.782 12.702 1.00 85.31 117 GLN A C 1
ATOM 930 O O . GLN A 1 117 ? -15.915 -6.423 11.656 1.00 85.31 117 GLN A O 1
ATOM 935 N N . LEU A 1 118 ? -15.862 -7.606 13.578 1.00 83.62 118 LEU A N 1
ATOM 936 C CA . LEU A 1 118 ? -14.568 -8.261 13.375 1.00 83.62 118 LEU A CA 1
ATOM 937 C C . LEU A 1 118 ? -14.683 -9.582 12.593 1.00 83.62 118 LEU A C 1
ATOM 939 O O . LEU A 1 118 ? -13.724 -9.961 11.938 1.00 83.62 118 LEU A O 1
ATOM 943 N N . ASP A 1 119 ? -15.833 -10.262 12.669 1.00 79.88 119 ASP A N 1
ATOM 944 C CA . ASP A 1 119 ? -16.112 -11.575 12.049 1.00 79.88 119 ASP A CA 1
ATOM 945 C C . ASP A 1 119 ? -16.668 -11.484 10.612 1.00 79.88 119 ASP A C 1
ATOM 947 O O . ASP A 1 119 ? -16.867 -12.491 9.948 1.00 79.88 119 ASP A O 1
ATOM 951 N N . VAL A 1 120 ? -16.987 -10.279 10.126 1.00 70.19 120 VAL A N 1
ATOM 952 C CA . VAL A 1 120 ? -17.482 -10.053 8.748 1.00 70.19 120 VAL A CA 1
ATOM 953 C C . VAL A 1 120 ? -16.333 -9.973 7.719 1.00 70.19 120 VAL A C 1
ATOM 955 O O . VAL A 1 120 ? -16.583 -9.742 6.537 1.00 70.19 120 VAL A O 1
ATOM 958 N N . GLU A 1 121 ? -15.093 -10.205 8.148 1.00 50.19 121 GLU A N 1
ATOM 959 C CA . GLU A 1 121 ? -13.929 -10.472 7.285 1.00 50.19 121 GLU A CA 1
ATOM 960 C C . GLU A 1 121 ? -13.647 -11.973 7.173 1.00 50.19 121 GLU A C 1
ATOM 962 O O . GLU A 1 121 ? -13.294 -12.409 6.055 1.00 50.19 121 GLU A O 1
#

Secondary structure (DSSP, 8-state):
------------------------HHHHHHHHHHHHHHHHHHHHHHHHHHHHHHHHHHHHHHHHHHHHHHHHHHHHHHHHHHHHHHHHHHHHSTT--TT-HHHHHHHHHHHHHHHHHHHT-

Solvent-accessible surface area (backbone atoms only — not comparable to full-atom values): 7399 Å² total; per-residue (Å²): 142,84,89,80,88,86,79,87,79,86,86,86,80,87,88,79,89,75,87,76,78,73,76,55,65,68,61,59,52,54,52,52,52,51,51,51,55,65,51,45,54,61,51,53,52,51,54,50,49,55,54,49,52,55,51,50,52,55,50,53,50,53,50,51,55,48,52,48,54,50,51,54,50,55,49,52,49,50,50,51,51,52,50,51,54,52,51,50,52,50,67,69,37,96,77,61,47,89,86,37,68,67,58,56,49,49,50,51,50,53,51,52,51,48,50,52,70,66,66,77,114